Protein AF-A0A2V7Y2V4-F1 (afdb_monomer_lite)

Foldseek 3Di:
DDDDDDDDDDDDPPPPPPPPDPPPPPPPDPDDQDPLNVLQCVQVPPPHHRDDLAPDALVCLVVVLLVSVCVSVVHDDFDPPPPDDDRDDDDPSSVSNSVRSNVRYHNGHDDDDDDDPQDPPPDDDDDDDDADPPDPDRDFQFPDWDWDDPPPPPHTDIDTDGPD

Structure (mmCIF, N/CA/C/O backbone):
data_AF-A0A2V7Y2V4-F1
#
_entry.id   AF-A0A2V7Y2V4-F1
#
loop_
_atom_site.group_PDB
_atom_site.id
_atom_site.type_symbol
_atom_site.label_atom_id
_atom_site.label_alt_id
_atom_site.label_comp_id
_atom_site.label_asym_id
_atom_site.label_entity_id
_atom_site.label_seq_id
_atom_site.pdbx_PDB_ins_code
_atom_site.Cartn_x
_atom_site.Cartn_y
_atom_site.Cartn_z
_atom_site.occupancy
_atom_site.B_iso_or_equiv
_atom_site.auth_seq_id
_atom_site.auth_comp_id
_atom_site.auth_asym_id
_atom_site.auth_atom_id
_atom_site.pdbx_PDB_model_num
ATOM 1 N N . MET A 1 1 ? -15.826 -93.619 -10.317 1.00 37.25 1 MET A N 1
ATOM 2 C CA . MET A 1 1 ? -14.486 -93.058 -10.617 1.00 37.25 1 MET A CA 1
ATOM 3 C C . MET A 1 1 ? -14.731 -91.814 -11.472 1.00 37.25 1 MET A C 1
ATOM 5 O O . MET A 1 1 ? -15.256 -91.990 -12.551 1.00 37.25 1 MET A O 1
ATOM 9 N N . ARG A 1 2 ? -14.552 -90.553 -11.065 1.00 39.28 2 ARG A N 1
ATOM 10 C CA . ARG A 1 2 ? -13.790 -89.901 -9.988 1.00 39.28 2 ARG A CA 1
ATOM 11 C C . ARG A 1 2 ? -14.577 -88.690 -9.451 1.00 39.28 2 ARG A C 1
ATOM 13 O O . ARG A 1 2 ? -15.310 -88.051 -10.193 1.00 39.28 2 ARG A O 1
ATOM 20 N N . ILE A 1 3 ? -14.383 -88.423 -8.164 1.00 48.69 3 ILE A N 1
ATOM 21 C CA . ILE A 1 3 ? -14.786 -87.227 -7.417 1.00 48.69 3 ILE A CA 1
ATOM 22 C C . ILE A 1 3 ? -13.734 -86.143 -7.670 1.00 48.69 3 ILE A C 1
ATOM 24 O O . ILE A 1 3 ? -12.558 -86.470 -7.549 1.00 48.69 3 ILE A O 1
ATOM 28 N N . THR A 1 4 ? -14.131 -84.888 -7.901 1.00 45.31 4 THR A N 1
ATOM 29 C CA . THR A 1 4 ? -13.354 -83.705 -7.474 1.00 45.31 4 THR A CA 1
ATOM 30 C C . THR A 1 4 ? -14.258 -82.480 -7.346 1.00 45.31 4 THR A C 1
ATOM 32 O O . THR A 1 4 ? -14.885 -82.049 -8.309 1.00 45.31 4 THR A O 1
ATOM 35 N N . ALA A 1 5 ? -14.301 -81.955 -6.123 1.00 45.50 5 ALA A N 1
ATOM 36 C CA . ALA A 1 5 ? -14.863 -80.675 -5.716 1.00 45.50 5 ALA A CA 1
ATOM 37 C C . ALA A 1 5 ? -13.917 -79.505 -6.038 1.00 45.50 5 ALA A C 1
ATOM 39 O O . ALA A 1 5 ? -12.731 -79.749 -6.245 1.00 45.50 5 ALA A O 1
ATOM 40 N N . ALA A 1 6 ? -14.445 -78.273 -5.987 1.00 44.72 6 ALA A N 1
ATOM 41 C CA . ALA A 1 6 ? -13.801 -77.002 -5.587 1.00 44.72 6 ALA A CA 1
ATOM 42 C C . ALA A 1 6 ? -14.434 -75.842 -6.379 1.00 44.72 6 ALA A C 1
ATOM 44 O O . ALA A 1 6 ? -14.745 -76.011 -7.549 1.00 44.72 6 ALA A O 1
ATOM 45 N N . LEU A 1 7 ? -14.617 -74.618 -5.899 1.00 47.31 7 LEU A N 1
ATOM 46 C CA . LEU A 1 7 ? -14.557 -73.966 -4.591 1.00 47.31 7 LEU A CA 1
ATOM 47 C C . LEU A 1 7 ? -15.181 -72.583 -4.855 1.00 47.31 7 LEU A C 1
ATOM 49 O O . LEU A 1 7 ? -14.968 -71.996 -5.915 1.00 47.31 7 LEU A O 1
ATOM 53 N N . ALA A 1 8 ? -15.969 -72.080 -3.911 1.00 46.25 8 ALA A N 1
ATOM 54 C CA . ALA A 1 8 ? -16.563 -70.753 -3.972 1.00 46.25 8 ALA A CA 1
ATOM 55 C C . ALA A 1 8 ? -15.483 -69.657 -3.916 1.00 46.25 8 ALA A C 1
ATOM 57 O O . ALA A 1 8 ? -14.586 -69.718 -3.079 1.00 46.25 8 ALA A O 1
ATOM 58 N N . ALA A 1 9 ? -15.617 -68.620 -4.744 1.00 46.62 9 ALA A N 1
ATOM 59 C CA . ALA A 1 9 ? -14.902 -67.359 -4.576 1.00 46.62 9 ALA A CA 1
ATOM 60 C C . ALA A 1 9 ? -15.933 -66.224 -4.538 1.00 46.62 9 ALA A C 1
ATOM 62 O O . ALA A 1 9 ? -16.366 -65.706 -5.564 1.00 46.62 9 ALA A O 1
ATOM 63 N N . VAL A 1 10 ? -16.368 -65.878 -3.326 1.00 50.38 10 VAL A N 1
ATOM 64 C CA . VAL A 1 10 ? -17.143 -64.663 -3.060 1.00 50.38 10 VAL A CA 1
ATOM 65 C C . VAL A 1 10 ? -16.160 -63.495 -3.116 1.00 50.38 10 VAL A C 1
ATOM 67 O O . VAL A 1 10 ? -15.347 -63.311 -2.212 1.00 50.38 10 VAL A O 1
ATOM 70 N N . GLY A 1 11 ? -16.191 -62.741 -4.213 1.00 49.19 11 GLY A N 1
ATOM 71 C CA . GLY A 1 11 ? -15.405 -61.521 -4.374 1.00 49.19 11 GLY A CA 1
ATOM 72 C C . GLY A 1 11 ? -15.947 -60.412 -3.475 1.00 49.19 11 GLY A C 1
ATOM 73 O O . GLY A 1 11 ? -17.008 -59.852 -3.742 1.00 49.19 11 GLY A O 1
ATOM 74 N N . LEU A 1 12 ? -15.222 -60.096 -2.403 1.00 53.88 12 LEU A N 1
ATOM 75 C CA . LEU A 1 12 ? -15.510 -58.963 -1.530 1.00 53.88 12 LEU A CA 1
ATOM 76 C C . LEU A 1 12 ? -15.037 -57.673 -2.224 1.00 53.88 12 LEU A C 1
ATOM 78 O O . LEU A 1 12 ? -13.848 -57.360 -2.233 1.00 53.88 12 LEU A O 1
ATOM 82 N N . VAL A 1 13 ? -15.959 -56.927 -2.835 1.00 56.00 13 VAL A N 1
ATOM 83 C CA . VAL A 1 13 ? -15.668 -55.600 -3.396 1.00 56.00 13 VAL A CA 1
ATOM 84 C C . VAL A 1 13 ? -15.575 -54.602 -2.240 1.00 56.00 13 VAL A C 1
ATOM 86 O O . VAL A 1 13 ? -16.583 -54.127 -1.721 1.00 56.00 13 VAL A O 1
ATOM 89 N N . LEU A 1 14 ? -14.350 -54.293 -1.813 1.00 54.69 14 LEU A N 1
ATOM 90 C CA . LEU A 1 14 ? -14.063 -53.195 -0.891 1.00 54.69 14 LEU A CA 1
ATOM 91 C C . LEU A 1 14 ? -14.298 -51.863 -1.615 1.00 54.69 14 LEU A C 1
ATOM 93 O O . LEU A 1 14 ? -13.439 -51.369 -2.343 1.00 54.69 14 LEU A O 1
ATOM 97 N N . ALA A 1 15 ? -15.482 -51.282 -1.421 1.00 57.19 15 ALA A N 1
ATOM 98 C CA . ALA A 1 15 ? -15.794 -49.932 -1.866 1.00 57.19 15 ALA A CA 1
ATOM 99 C C . ALA A 1 15 ? -14.947 -48.919 -1.075 1.00 57.19 15 ALA A C 1
ATOM 101 O O . ALA A 1 15 ? -15.243 -48.588 0.074 1.00 57.19 15 ALA A O 1
ATOM 102 N N . TRP A 1 16 ? -13.879 -48.425 -1.700 1.00 56.59 16 TRP A N 1
ATOM 103 C CA . TRP A 1 16 ? -13.091 -47.295 -1.217 1.00 56.59 16 TRP A CA 1
ATOM 104 C C . TRP A 1 16 ? -13.923 -46.015 -1.369 1.00 56.59 16 TRP A C 1
ATOM 106 O O . TRP A 1 16 ? -13.873 -45.322 -2.382 1.00 56.59 16 TRP A O 1
ATOM 116 N N . GLN A 1 17 ? -14.748 -45.707 -0.369 1.00 56.47 17 GLN A N 1
ATOM 117 C CA . GLN A 1 17 ? -15.358 -44.386 -0.269 1.00 56.47 17 GLN A CA 1
ATOM 118 C C . GLN A 1 17 ? -14.278 -43.398 0.171 1.00 56.47 17 GLN A C 1
ATOM 120 O O . GLN A 1 17 ? -14.012 -43.227 1.362 1.00 56.47 17 GLN A O 1
ATOM 125 N N . ALA A 1 18 ? -13.647 -42.745 -0.804 1.00 58.94 18 ALA A N 1
ATOM 126 C CA . ALA A 1 18 ? -12.899 -41.525 -0.559 1.00 58.94 18 ALA A CA 1
ATOM 127 C C . ALA A 1 18 ? -13.869 -40.510 0.061 1.00 58.94 18 ALA A C 1
ATOM 129 O O . ALA A 1 18 ? -14.739 -39.962 -0.617 1.00 58.94 18 ALA A O 1
ATOM 130 N N . ARG A 1 19 ? -13.761 -40.290 1.375 1.00 63.94 19 ARG A N 1
ATOM 131 C CA . ARG A 1 19 ? -14.425 -39.166 2.033 1.00 63.94 19 ARG A CA 1
ATOM 132 C C . ARG A 1 19 ? -13.794 -37.903 1.464 1.00 63.94 19 ARG A C 1
ATOM 134 O O . ARG A 1 19 ? -12.713 -37.512 1.889 1.00 63.94 19 ARG A O 1
ATOM 141 N N . ALA A 1 20 ? -14.449 -37.306 0.473 1.00 61.06 20 ALA A N 1
ATOM 142 C CA . ALA A 1 20 ? -14.122 -35.967 0.029 1.00 61.06 20 ALA A CA 1
ATOM 143 C C . ALA A 1 20 ? -14.257 -35.043 1.244 1.00 61.06 20 ALA A C 1
ATOM 145 O O . ALA A 1 20 ? -15.354 -34.844 1.769 1.00 61.06 20 ALA A O 1
ATOM 146 N N . THR A 1 21 ? -13.132 -34.537 1.738 1.00 63.59 21 THR A N 1
ATOM 147 C CA . THR A 1 21 ? -13.108 -33.442 2.700 1.00 63.59 21 THR A CA 1
ATOM 148 C C . THR A 1 21 ? -13.802 -32.265 2.023 1.00 63.59 21 THR A C 1
ATOM 150 O O . THR A 1 21 ? -13.328 -31.826 0.971 1.00 63.59 21 THR A O 1
ATOM 153 N N . PRO A 1 22 ? -14.934 -31.764 2.547 1.00 56.19 22 PRO A N 1
ATOM 154 C CA . PRO A 1 22 ? -15.527 -30.569 1.979 1.00 56.19 22 PRO A CA 1
ATOM 155 C C . PRO A 1 22 ? -14.484 -29.447 2.062 1.00 56.19 22 PRO A C 1
ATOM 157 O O . PRO A 1 22 ? -13.789 -29.344 3.082 1.00 56.19 22 PRO A O 1
ATOM 160 N N . PRO A 1 23 ? -14.323 -28.624 1.011 1.00 56.50 23 PRO A N 1
ATOM 161 C CA . PRO A 1 23 ? -13.478 -27.449 1.116 1.00 56.50 23 PRO A CA 1
ATOM 162 C C . PRO A 1 23 ? -13.982 -26.623 2.299 1.00 56.50 23 PRO A C 1
ATOM 164 O O . PRO A 1 23 ? -15.187 -26.410 2.445 1.00 56.50 23 PRO A O 1
ATOM 167 N N . LEU A 1 24 ? -13.065 -26.180 3.160 1.00 56.53 24 LEU A N 1
ATOM 168 C CA . LEU A 1 24 ? -13.355 -25.214 4.215 1.00 56.53 24 LEU A CA 1
ATOM 169 C C . LEU A 1 24 ? -13.703 -23.879 3.548 1.00 56.53 24 LEU A C 1
ATOM 171 O O . LEU A 1 24 ? -12.889 -22.962 3.479 1.00 56.53 24 LEU A O 1
ATOM 175 N N . THR A 1 25 ? -14.911 -23.765 3.005 1.00 53.38 25 THR A N 1
ATOM 176 C CA . THR A 1 25 ? -15.457 -22.493 2.561 1.00 53.38 25 THR A CA 1
ATOM 177 C C . THR A 1 25 ? -15.866 -21.738 3.813 1.00 53.38 25 THR A C 1
ATOM 179 O O . THR A 1 25 ? -17.006 -21.833 4.270 1.00 53.38 25 THR A O 1
ATOM 182 N N . TRP A 1 26 ? -14.933 -20.972 4.379 1.00 57.19 26 TRP A N 1
ATOM 183 C CA . TRP A 1 26 ? -15.276 -19.862 5.260 1.00 57.19 26 TRP A CA 1
ATOM 184 C C . TRP A 1 26 ? -15.918 -18.774 4.392 1.00 57.19 26 TRP A C 1
ATOM 186 O O . TRP A 1 26 ? -15.339 -17.728 4.114 1.00 57.19 26 TRP A O 1
ATOM 196 N N . ALA A 1 27 ? -17.132 -19.024 3.907 1.00 52.22 27 ALA A N 1
ATOM 197 C CA . ALA A 1 27 ? -17.992 -17.946 3.466 1.00 52.22 27 ALA A CA 1
ATOM 198 C C . ALA A 1 27 ? -18.525 -17.296 4.745 1.00 52.22 27 ALA A C 1
ATOM 200 O O . ALA A 1 27 ? -19.603 -17.632 5.233 1.00 52.22 27 ALA A O 1
ATOM 201 N N . ALA A 1 28 ? -17.725 -16.403 5.337 1.00 59.31 28 ALA A N 1
ATOM 202 C CA . ALA A 1 28 ? -18.238 -15.490 6.343 1.00 59.31 28 ALA A CA 1
ATOM 203 C C . ALA A 1 28 ? -19.422 -14.773 5.698 1.00 59.31 28 ALA A C 1
ATOM 205 O O . ALA A 1 28 ? -19.251 -14.081 4.690 1.00 59.31 28 ALA A O 1
ATOM 206 N N . ALA A 1 29 ? -20.619 -14.944 6.257 1.00 55.25 29 ALA A N 1
ATOM 207 C CA . ALA A 1 29 ? -21.730 -14.056 5.956 1.00 55.25 29 ALA A CA 1
ATOM 208 C C . ALA A 1 29 ? -21.203 -12.613 6.024 1.00 55.25 29 ALA A C 1
ATOM 210 O O . ALA A 1 29 ? -20.500 -12.273 6.979 1.00 55.25 29 ALA A O 1
ATOM 211 N N . ARG A 1 30 ? -21.473 -11.787 4.999 1.00 59.91 30 ARG A N 1
ATOM 212 C CA . ARG A 1 30 ? -21.018 -10.387 4.964 1.00 59.91 30 ARG A CA 1
ATOM 213 C C . ARG A 1 30 ? -21.585 -9.658 6.180 1.00 59.91 30 ARG A C 1
ATOM 215 O O . ARG A 1 30 ? -22.727 -9.204 6.165 1.00 59.91 30 ARG A O 1
ATOM 222 N N . ALA A 1 31 ? -20.788 -9.573 7.238 1.00 70.50 31 ALA A N 1
ATOM 223 C CA . ALA A 1 31 ? -21.097 -8.765 8.398 1.00 70.50 31 ALA A CA 1
ATOM 224 C C . ALA A 1 31 ? -21.212 -7.300 7.960 1.00 70.50 31 ALA A C 1
ATOM 226 O O . ALA A 1 31 ? -20.575 -6.868 6.996 1.00 70.50 31 ALA A O 1
ATOM 227 N N . LYS A 1 32 ? -22.045 -6.525 8.661 1.00 84.00 32 LYS A N 1
ATOM 228 C CA . LYS A 1 32 ? -22.108 -5.078 8.435 1.00 84.00 32 LYS A CA 1
ATOM 229 C C . LYS A 1 32 ? -20.709 -4.475 8.654 1.00 84.00 32 LYS A C 1
ATOM 231 O O . LYS A 1 32 ? -20.059 -4.865 9.626 1.00 84.00 32 LYS A O 1
ATOM 236 N N . PRO A 1 33 ? -20.272 -3.509 7.821 1.00 88.94 33 PRO A N 1
ATOM 237 C CA . PRO A 1 33 ? -18.966 -2.886 7.984 1.00 88.94 33 PRO A CA 1
ATOM 238 C C . PRO A 1 33 ? -18.795 -2.275 9.372 1.00 88.94 33 PRO A C 1
ATOM 240 O O . PRO A 1 33 ? -19.652 -1.499 9.820 1.00 88.94 33 PRO A O 1
ATOM 243 N N . SER A 1 34 ? -17.689 -2.603 10.042 1.00 94.81 34 SER A N 1
ATOM 244 C CA . SER A 1 34 ? -17.364 -2.004 11.340 1.00 94.81 34 SER A CA 1
ATOM 245 C C . SER A 1 34 ? -17.066 -0.506 11.182 1.00 94.81 34 SER A C 1
ATOM 247 O O . SER A 1 34 ? -16.725 -0.064 10.083 1.00 94.81 34 SER A O 1
ATOM 249 N N . PRO A 1 35 ? -17.133 0.301 12.257 1.00 96.25 35 PRO A N 1
ATOM 250 C CA . PRO A 1 35 ? -16.693 1.698 12.207 1.00 96.25 35 PRO A CA 1
ATOM 251 C C . PRO A 1 35 ? -15.278 1.849 11.625 1.00 96.25 35 PRO A C 1
ATOM 253 O O . PRO A 1 35 ? -15.080 2.635 10.703 1.00 96.25 35 PRO A O 1
ATOM 256 N N . GLY A 1 36 ? -14.341 0.996 12.060 1.00 97.19 36 GLY A N 1
ATOM 257 C CA . GLY A 1 36 ? -12.989 0.921 11.496 1.00 97.19 36 GLY A CA 1
ATOM 258 C C . GLY A 1 36 ? -12.939 0.613 9.995 1.00 97.19 36 GLY A C 1
ATOM 259 O O . GLY A 1 36 ? -12.173 1.241 9.276 1.00 97.19 36 GLY A O 1
ATOM 260 N N . GLU A 1 37 ? -13.797 -0.278 9.479 1.00 97.69 37 GLU A N 1
ATOM 261 C CA . GLU A 1 37 ? -13.869 -0.551 8.037 1.00 97.69 37 GLU A CA 1
ATOM 262 C C . GLU A 1 37 ? -14.368 0.672 7.261 1.00 97.69 37 GLU A C 1
ATOM 264 O O . GLU A 1 37 ? -13.850 0.987 6.192 1.00 97.69 37 GLU A O 1
ATOM 269 N N . LYS A 1 38 ? -15.369 1.383 7.793 1.00 97.56 38 LYS A N 1
ATOM 270 C CA . LYS A 1 38 ? -15.890 2.603 7.160 1.00 97.56 38 LYS A CA 1
ATOM 271 C C . LYS A 1 38 ? -14.815 3.687 7.094 1.00 97.56 38 LYS A C 1
ATOM 273 O O . LYS A 1 38 ? -14.634 4.280 6.034 1.00 97.56 38 LYS A O 1
ATOM 278 N N . LEU A 1 39 ? -14.077 3.893 8.187 1.00 97.25 39 LEU A N 1
ATOM 279 C CA . LEU A 1 39 ? -12.933 4.809 8.224 1.00 97.25 39 LEU A CA 1
ATOM 280 C C . LEU A 1 39 ? -11.834 4.377 7.247 1.00 97.25 39 LEU A C 1
ATOM 282 O O . LEU A 1 39 ? -11.329 5.207 6.497 1.00 97.25 39 LEU A O 1
ATOM 286 N N . ALA A 1 40 ? -11.514 3.082 7.186 1.00 97.00 40 ALA A N 1
ATOM 287 C CA . ALA A 1 40 ? -10.517 2.555 6.258 1.00 97.00 40 ALA A CA 1
ATOM 288 C C . ALA A 1 40 ? -10.921 2.811 4.800 1.00 97.00 40 ALA A C 1
ATOM 290 O O . ALA A 1 40 ? -10.103 3.241 3.993 1.00 97.00 40 ALA A O 1
ATOM 291 N N . ARG A 1 41 ? -12.192 2.586 4.447 1.00 96.38 41 ARG A N 1
ATOM 292 C CA . ARG A 1 41 ? -12.704 2.857 3.095 1.00 96.38 41 ARG A CA 1
ATOM 293 C C . ARG A 1 41 ? -12.658 4.341 2.749 1.00 96.38 41 ARG A C 1
ATOM 295 O O . ARG A 1 41 ? -12.358 4.668 1.609 1.00 96.38 41 ARG A O 1
ATOM 302 N N . LEU A 1 42 ? -12.931 5.212 3.719 1.00 95.25 42 LEU A N 1
ATOM 303 C CA . LEU A 1 42 ? -12.896 6.659 3.529 1.00 95.25 42 LEU A CA 1
ATOM 304 C C . LEU A 1 42 ? -11.466 7.201 3.386 1.00 95.25 42 LEU A C 1
ATOM 306 O O . LEU A 1 42 ? -11.230 8.041 2.529 1.00 95.25 42 LEU A O 1
ATOM 310 N N . LYS A 1 43 ? -10.521 6.740 4.216 1.00 94.94 43 LYS A N 1
ATOM 311 C CA . LYS A 1 43 ? -9.147 7.275 4.256 1.00 94.94 43 LYS A CA 1
ATOM 312 C C . LYS A 1 43 ? -8.211 6.569 3.270 1.00 94.94 43 LYS A C 1
ATOM 314 O O . LYS A 1 43 ? -7.461 7.225 2.557 1.00 94.94 43 LYS A O 1
ATOM 319 N N . CYS A 1 44 ? -8.245 5.236 3.202 1.00 94.94 44 CYS A N 1
ATOM 320 C CA . CYS A 1 44 ? -7.252 4.448 2.460 1.00 94.94 44 CYS A CA 1
ATOM 321 C C . CYS A 1 44 ? -7.544 4.323 0.957 1.00 94.94 44 CYS A C 1
ATOM 323 O O . CYS A 1 44 ? -6.675 3.874 0.218 1.00 94.94 44 CYS A O 1
ATOM 325 N N . ALA A 1 45 ? -8.751 4.665 0.498 1.00 94.00 45 ALA A N 1
ATOM 326 C CA . ALA A 1 45 ? -9.116 4.599 -0.921 1.00 94.00 45 ALA A CA 1
ATOM 327 C C . ALA A 1 45 ? -8.980 5.947 -1.655 1.00 94.00 45 ALA A C 1
ATOM 329 O O . ALA A 1 45 ? -9.313 6.036 -2.833 1.00 94.00 45 ALA A O 1
ATOM 330 N N . THR A 1 46 ? -8.510 6.992 -0.966 1.00 91.25 46 THR A N 1
ATOM 331 C CA . THR A 1 46 ? -8.373 8.345 -1.527 1.00 91.25 46 THR A CA 1
ATOM 332 C C . THR A 1 46 ? -7.230 8.440 -2.534 1.00 91.25 46 THR A C 1
ATOM 334 O O . THR A 1 46 ? -7.376 9.092 -3.563 1.00 91.25 46 THR A O 1
ATOM 337 N N . CYS A 1 47 ? -6.099 7.782 -2.257 1.00 87.94 47 CYS A N 1
ATOM 338 C CA . CYS A 1 47 ? -4.881 7.905 -3.069 1.00 87.94 47 CYS A CA 1
ATOM 339 C C . CYS A 1 47 ? -4.618 6.690 -3.971 1.00 87.94 47 CYS A C 1
ATOM 341 O O . CYS A 1 47 ? -3.929 6.801 -4.980 1.00 87.94 47 CYS A O 1
ATOM 343 N N . HIS A 1 48 ? -5.134 5.517 -3.611 1.00 90.88 48 HIS A N 1
ATOM 344 C CA . HIS A 1 48 ? -4.929 4.271 -4.345 1.00 90.88 48 HIS A CA 1
ATOM 345 C C . HIS A 1 48 ? -6.111 3.324 -4.127 1.00 90.88 48 HIS A C 1
ATOM 347 O O . HIS A 1 48 ? -7.036 3.607 -3.367 1.00 90.88 48 HIS A O 1
ATOM 353 N N . LYS A 1 49 ? -6.081 2.160 -4.783 1.00 93.88 49 LYS A N 1
ATOM 354 C CA . LYS A 1 49 ? -7.091 1.117 -4.579 1.00 93.88 49 LYS A CA 1
ATOM 355 C C . LYS A 1 49 ? -7.174 0.733 -3.097 1.00 93.88 49 LYS A C 1
ATOM 357 O O . LYS A 1 49 ? -6.145 0.569 -2.444 1.00 93.88 49 LYS A O 1
ATOM 362 N N . PHE A 1 50 ? -8.395 0.549 -2.590 1.00 96.50 50 PHE A N 1
ATOM 363 C CA . PHE A 1 50 ? -8.626 0.084 -1.221 1.00 96.50 50 PHE A CA 1
ATOM 364 C C . PHE A 1 50 ? -7.890 -1.247 -0.966 1.00 96.50 50 PHE A C 1
ATOM 366 O O . PHE A 1 50 ? -8.136 -2.210 -1.705 1.00 96.50 50 PHE A O 1
ATOM 373 N N . PRO A 1 51 ? -7.004 -1.325 0.044 1.00 96.06 51 PRO A N 1
ATOM 374 C CA . PRO A 1 51 ? -6.238 -2.534 0.300 1.00 96.06 51 PRO A CA 1
ATOM 375 C C . PRO A 1 51 ? -7.107 -3.566 1.028 1.00 96.06 51 PRO A C 1
ATOM 377 O O . PRO A 1 51 ? -7.723 -3.281 2.054 1.00 96.06 51 PRO A O 1
ATOM 380 N N . ALA A 1 52 ? -7.196 -4.777 0.476 1.00 96.50 52 ALA A N 1
ATOM 381 C CA . ALA A 1 52 ? -7.941 -5.858 1.110 1.00 96.50 52 ALA A CA 1
ATOM 382 C C . ALA A 1 52 ? -7.167 -6.397 2.336 1.00 96.50 52 ALA A C 1
ATOM 384 O O . ALA A 1 52 ? -5.938 -6.453 2.283 1.00 96.50 52 ALA A O 1
ATOM 385 N N . PRO A 1 53 ? -7.831 -6.790 3.444 1.00 97.06 53 PRO A N 1
ATOM 386 C CA . PRO A 1 53 ? -7.133 -7.218 4.664 1.00 97.06 53 PRO A CA 1
ATOM 387 C C . PRO A 1 53 ? -6.262 -8.472 4.522 1.00 97.06 53 PRO A C 1
ATOM 389 O O . PRO A 1 53 ? -5.373 -8.705 5.337 1.00 97.06 53 PRO A O 1
ATOM 392 N N . ASP A 1 54 ? -6.515 -9.281 3.499 1.00 96.00 54 ASP A N 1
ATOM 393 C CA . ASP A 1 54 ? -5.867 -10.563 3.231 1.00 96.00 54 ASP A CA 1
ATOM 394 C C . ASP A 1 54 ? -4.570 -10.465 2.419 1.00 96.00 54 ASP A C 1
ATOM 396 O O . ASP A 1 54 ? -3.903 -11.478 2.217 1.00 96.00 54 ASP A O 1
ATOM 400 N N . ILE A 1 55 ? -4.163 -9.262 2.002 1.00 95.75 55 ILE A N 1
ATOM 401 C CA . ILE A 1 55 ? -2.917 -9.054 1.243 1.00 95.75 55 ILE A CA 1
ATOM 402 C C . ILE A 1 55 ? -1.664 -9.015 2.132 1.00 95.75 55 ILE A C 1
ATOM 404 O O . ILE A 1 55 ? -0.549 -9.055 1.618 1.00 95.75 55 ILE A O 1
ATOM 408 N N . LEU A 1 56 ? -1.832 -8.929 3.458 1.00 96.06 56 LEU A N 1
ATOM 409 C CA . LEU A 1 56 ? -0.745 -8.909 4.440 1.00 96.06 56 LEU A CA 1
ATOM 410 C C . LEU A 1 56 ? -1.077 -9.780 5.658 1.00 96.06 56 LEU A C 1
ATOM 412 O O . LEU A 1 56 ? -2.246 -9.878 6.045 1.00 96.06 56 LEU A O 1
ATOM 416 N N . PRO A 1 57 ? -0.062 -10.366 6.323 1.00 96.44 57 PRO A N 1
ATOM 417 C CA . PRO A 1 57 ? -0.267 -11.007 7.613 1.00 96.44 57 PRO A CA 1
ATOM 418 C C . PRO A 1 57 ? -0.631 -9.963 8.678 1.00 96.44 57 PRO A C 1
ATOM 420 O O . PRO A 1 57 ? -0.145 -8.831 8.645 1.00 96.44 57 PRO A O 1
ATOM 423 N N . ARG A 1 58 ? -1.431 -10.365 9.671 1.00 97.00 58 ARG A N 1
ATOM 424 C CA . ARG A 1 58 ? -1.931 -9.516 10.767 1.00 97.00 58 ARG A CA 1
ATOM 425 C C . ARG A 1 58 ? -0.861 -8.604 11.365 1.00 97.00 58 ARG A C 1
ATOM 427 O O . ARG A 1 58 ? -1.077 -7.405 11.482 1.00 97.00 58 ARG A O 1
ATOM 434 N N . ALA A 1 59 ? 0.302 -9.168 11.687 1.00 94.56 59 ALA A N 1
ATOM 435 C CA . ALA A 1 59 ? 1.390 -8.450 12.347 1.00 94.56 59 ALA A CA 1
ATOM 436 C C . ALA A 1 59 ? 2.015 -7.321 11.500 1.00 94.56 59 ALA A C 1
ATOM 438 O O . ALA A 1 59 ? 2.661 -6.438 12.057 1.00 94.56 59 ALA A O 1
ATOM 439 N N . ALA A 1 60 ? 1.832 -7.325 10.175 1.00 94.62 60 ALA A N 1
ATOM 440 C CA . ALA A 1 60 ? 2.396 -6.309 9.285 1.00 94.62 60 ALA A CA 1
ATOM 441 C C . ALA A 1 60 ? 1.530 -5.039 9.179 1.00 94.62 60 ALA A C 1
ATOM 443 O O . ALA A 1 60 ? 2.027 -3.981 8.800 1.00 94.62 60 ALA A O 1
ATOM 444 N N . TRP A 1 61 ? 0.242 -5.099 9.531 1.00 95.94 61 TRP A N 1
ATOM 445 C CA . TRP A 1 61 ? -0.681 -3.982 9.295 1.00 95.94 61 TRP A CA 1
ATOM 446 C C . TRP A 1 61 ? -0.349 -2.722 10.092 1.00 95.94 61 TRP A C 1
ATOM 448 O O . TRP A 1 61 ? -0.499 -1.616 9.573 1.00 95.94 61 TRP A O 1
ATOM 458 N N . ARG A 1 62 ? 0.160 -2.859 11.322 1.00 94.31 62 ARG A N 1
ATOM 459 C CA . ARG A 1 62 ? 0.526 -1.705 12.156 1.00 94.31 62 ARG A CA 1
ATOM 460 C C . ARG A 1 62 ? 1.575 -0.819 11.493 1.00 94.31 62 ARG A C 1
ATOM 462 O O . ARG A 1 62 ? 1.415 0.401 11.491 1.00 94.31 62 ARG A O 1
ATOM 469 N N . SER A 1 63 ? 2.636 -1.411 10.945 1.00 90.12 63 SER A N 1
ATOM 470 C CA . SER A 1 63 ? 3.687 -0.635 10.284 1.00 90.12 63 SER A CA 1
ATOM 471 C C . SER A 1 63 ? 3.173 0.044 9.022 1.00 90.12 63 SER A C 1
ATOM 473 O O . SER A 1 63 ? 3.517 1.197 8.784 1.00 90.12 63 SER A O 1
ATOM 475 N N . GLU A 1 64 ? 2.326 -0.629 8.241 1.00 92.25 64 GLU A N 1
ATOM 476 C CA . GLU A 1 64 ? 1.777 -0.041 7.017 1.00 92.25 64 GLU A CA 1
ATOM 477 C C . GLU A 1 64 ? 0.808 1.106 7.310 1.00 92.25 64 GLU A C 1
ATOM 479 O O . GLU A 1 64 ? 0.913 2.161 6.689 1.00 92.25 64 GLU A O 1
ATOM 484 N N . ILE A 1 65 ? -0.065 0.975 8.312 1.00 94.50 65 ILE A N 1
ATOM 485 C CA . ILE A 1 65 ? -0.975 2.060 8.710 1.00 94.50 65 ILE A CA 1
ATOM 486 C C . ILE A 1 65 ? -0.194 3.271 9.224 1.00 94.50 65 ILE A C 1
ATOM 488 O O . ILE A 1 65 ? -0.504 4.396 8.839 1.00 94.50 65 ILE A O 1
ATOM 492 N N . ALA A 1 66 ? 0.857 3.060 10.022 1.00 91.25 66 ALA A N 1
ATOM 493 C CA . ALA A 1 66 ? 1.714 4.153 10.476 1.00 91.25 66 ALA A CA 1
ATOM 494 C C . ALA A 1 66 ? 2.401 4.874 9.303 1.00 91.25 66 ALA A C 1
ATOM 496 O O . ALA A 1 66 ? 2.417 6.104 9.259 1.00 91.25 66 ALA A O 1
ATOM 497 N N . LYS A 1 67 ? 2.924 4.126 8.320 1.00 87.75 67 LYS A N 1
ATOM 498 C CA . LYS A 1 67 ? 3.500 4.710 7.098 1.00 87.75 67 LYS A CA 1
ATOM 499 C C . LYS A 1 67 ? 2.466 5.514 6.319 1.00 87.75 67 LYS A C 1
ATOM 501 O O . LYS A 1 67 ? 2.753 6.639 5.926 1.00 87.75 67 LYS A O 1
ATOM 506 N N . MET A 1 68 ? 1.266 4.972 6.123 1.00 90.69 68 MET A N 1
ATOM 507 C CA . MET A 1 68 ? 0.212 5.663 5.377 1.00 90.69 68 MET A CA 1
ATOM 508 C C . MET A 1 6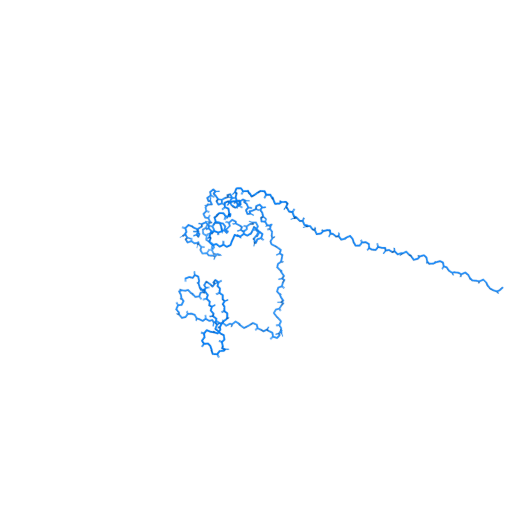8 ? -0.282 6.917 6.098 1.00 90.69 68 MET A C 1
ATOM 510 O O . MET A 1 68 ? -0.539 7.921 5.439 1.00 90.69 68 MET A O 1
ATOM 514 N N . ALA A 1 69 ? -0.353 6.907 7.431 1.00 90.19 69 ALA A N 1
ATOM 515 C CA . ALA A 1 69 ? -0.663 8.103 8.211 1.00 90.19 69 ALA A CA 1
ATOM 516 C C . ALA A 1 69 ? 0.388 9.207 7.989 1.00 90.19 69 ALA A C 1
ATOM 518 O O . ALA A 1 69 ? 0.024 10.359 7.764 1.00 90.19 69 ALA A O 1
ATOM 519 N N . MET A 1 70 ? 1.681 8.852 7.959 1.00 87.44 70 MET A N 1
ATOM 520 C CA . MET A 1 70 ? 2.763 9.801 7.655 1.00 87.44 70 MET A CA 1
ATOM 521 C C . MET A 1 70 ? 2.677 10.340 6.222 1.00 87.44 70 MET A C 1
ATOM 523 O O . MET A 1 70 ? 2.748 11.553 6.033 1.00 87.44 70 MET A O 1
ATOM 527 N N . ILE A 1 71 ? 2.457 9.473 5.226 1.00 86.75 71 ILE A N 1
ATOM 528 C CA . ILE A 1 71 ? 2.293 9.891 3.821 1.00 86.75 71 ILE A CA 1
ATOM 529 C C . ILE A 1 71 ? 1.085 10.817 3.670 1.00 86.75 71 ILE A C 1
ATOM 531 O O . ILE A 1 71 ? 1.194 11.870 3.048 1.00 86.75 71 ILE A O 1
ATOM 535 N N . SER A 1 72 ? -0.056 10.462 4.267 1.00 87.81 72 SER A N 1
ATOM 536 C CA . SER A 1 72 ? -1.270 11.283 4.222 1.00 87.81 72 SER A CA 1
ATOM 537 C C . SER A 1 72 ? -1.081 12.642 4.896 1.00 87.81 72 SER A C 1
ATOM 539 O O . SER A 1 72 ? -1.766 13.593 4.528 1.00 87.81 72 SER A O 1
ATOM 541 N N . ALA A 1 73 ? -0.177 12.736 5.873 1.00 87.25 73 ALA A N 1
ATOM 542 C CA . ALA A 1 73 ? 0.206 13.981 6.530 1.00 87.25 73 ALA A CA 1
ATOM 543 C C . ALA A 1 73 ? 1.341 14.731 5.803 1.00 87.25 73 ALA A C 1
ATOM 545 O O . ALA A 1 73 ? 1.814 15.746 6.309 1.00 87.25 73 ALA A O 1
ATOM 546 N N . GLY A 1 74 ? 1.826 14.233 4.659 1.00 85.06 74 GLY A N 1
ATOM 547 C CA . GLY A 1 74 ? 2.948 14.829 3.924 1.00 85.06 74 GLY A CA 1
ATOM 548 C C . GLY A 1 74 ? 4.278 14.792 4.684 1.00 85.06 74 GLY A C 1
ATOM 549 O O . GLY A 1 74 ? 5.156 15.614 4.438 1.00 85.06 74 GLY A O 1
ATOM 550 N N . THR A 1 75 ? 4.428 13.873 5.640 1.00 80.88 75 THR A N 1
ATOM 551 C CA . THR A 1 75 ? 5.623 13.753 6.483 1.00 80.88 75 THR A CA 1
ATOM 552 C C . THR A 1 75 ? 6.581 12.707 5.919 1.00 80.88 75 THR A C 1
ATOM 554 O O . THR A 1 75 ? 6.161 11.666 5.412 1.00 80.88 75 THR A O 1
ATOM 557 N N . ALA A 1 76 ? 7.886 12.963 6.033 1.00 75.38 76 ALA A N 1
ATOM 558 C CA . ALA A 1 76 ? 8.911 12.015 5.615 1.00 75.38 76 ALA A CA 1
ATOM 559 C C . ALA A 1 76 ? 8.811 10.698 6.403 1.00 75.38 76 ALA A C 1
ATOM 561 O O . ALA A 1 76 ? 8.719 10.697 7.631 1.00 75.38 76 ALA A O 1
ATOM 562 N N . ILE A 1 77 ? 8.877 9.570 5.694 1.00 73.44 77 ILE A N 1
ATOM 563 C CA . ILE A 1 77 ? 8.969 8.246 6.315 1.00 73.44 77 ILE A CA 1
ATOM 564 C C . ILE A 1 77 ? 10.444 7.993 6.663 1.00 73.44 77 ILE A C 1
ATOM 566 O O . ILE A 1 77 ? 11.287 8.078 5.765 1.00 73.44 77 ILE A O 1
ATOM 570 N N . PRO A 1 78 ? 10.787 7.667 7.925 1.00 67.38 78 PRO A N 1
ATOM 571 C CA . PRO A 1 78 ? 12.146 7.277 8.286 1.00 67.38 78 PRO A CA 1
ATOM 572 C C . PRO A 1 78 ? 12.625 6.103 7.422 1.00 67.38 78 PRO A C 1
ATOM 574 O O . PRO A 1 78 ? 11.853 5.195 7.118 1.00 67.38 78 PRO A O 1
ATOM 577 N N . GLN A 1 79 ? 13.898 6.138 7.028 1.00 61.81 79 GLN A N 1
ATOM 578 C CA . GLN A 1 79 ? 14.528 5.196 6.097 1.00 61.81 79 GLN A CA 1
ATOM 579 C C . GLN A 1 79 ? 14.111 3.721 6.278 1.00 61.81 79 GLN A C 1
ATOM 581 O O . GLN A 1 79 ? 14.077 3.173 7.383 1.00 61.81 79 GLN A O 1
ATOM 586 N N . TRP A 1 80 ? 13.813 3.075 5.150 1.00 49.72 80 TRP A N 1
ATOM 587 C CA . TRP A 1 80 ? 13.329 1.699 5.063 1.00 49.72 80 TRP A CA 1
ATOM 588 C C . TRP A 1 80 ? 14.377 0.708 5.600 1.00 49.72 80 TRP A C 1
ATOM 590 O O . TRP A 1 80 ? 15.509 0.679 5.129 1.00 49.72 80 TRP A O 1
ATOM 600 N N . GLY A 1 81 ? 14.007 -0.136 6.567 1.00 48.16 81 GLY A N 1
ATOM 601 C CA . GLY A 1 81 ? 14.779 -1.338 6.921 1.00 48.16 81 GLY A CA 1
ATOM 602 C C . GLY A 1 81 ? 16.036 -1.166 7.787 1.00 48.16 81 GLY A C 1
ATOM 603 O O . GLY A 1 81 ? 16.630 -2.179 8.143 1.00 48.16 81 GLY A O 1
ATOM 604 N N . ALA A 1 82 ? 16.427 0.044 8.194 1.00 41.91 82 ALA A N 1
ATOM 605 C CA . ALA A 1 82 ? 17.610 0.245 9.038 1.00 41.91 82 ALA A CA 1
ATOM 606 C C . ALA A 1 82 ? 17.274 1.047 10.302 1.00 41.91 82 ALA A C 1
ATOM 608 O O . ALA A 1 82 ? 17.382 2.270 10.313 1.00 41.91 82 ALA A O 1
ATOM 609 N N . GLY A 1 83 ? 16.847 0.350 11.364 1.00 45.78 83 GLY A N 1
ATOM 610 C CA . GLY A 1 83 ? 16.867 0.871 12.741 1.00 45.78 83 GLY A CA 1
ATOM 611 C C . GLY A 1 83 ? 16.211 2.240 12.961 1.00 45.78 83 GLY A C 1
ATOM 612 O O . GLY A 1 83 ? 16.677 3.004 13.803 1.00 45.78 83 GLY A O 1
ATOM 613 N N . GLY A 1 84 ? 15.178 2.576 12.184 1.00 53.75 84 GLY A N 1
ATOM 614 C CA . GLY A 1 84 ? 14.479 3.854 12.287 1.00 53.75 84 GLY A CA 1
ATOM 615 C C . GLY A 1 84 ? 13.754 4.008 13.623 1.00 53.75 84 GLY A C 1
ATOM 616 O O . GLY A 1 84 ? 13.367 3.017 14.247 1.00 53.75 84 GLY A O 1
ATOM 617 N N . ALA A 1 85 ? 13.566 5.262 14.044 1.00 57.34 85 ALA A N 1
ATOM 618 C CA . ALA A 1 85 ? 12.763 5.610 15.211 1.00 57.34 85 ALA A CA 1
ATOM 619 C C . ALA A 1 85 ? 11.424 4.844 15.202 1.00 57.34 85 ALA A C 1
ATOM 621 O O . ALA A 1 85 ? 10.857 4.629 14.123 1.00 57.34 85 ALA A O 1
ATOM 622 N N . PRO A 1 86 ? 10.916 4.417 16.375 1.00 61.94 86 PRO A N 1
ATOM 623 C CA . PRO A 1 86 ? 9.645 3.716 16.443 1.00 61.94 86 PRO A CA 1
ATOM 624 C C . PRO A 1 86 ? 8.561 4.546 15.742 1.00 61.94 86 PRO A C 1
ATOM 626 O O . PRO A 1 86 ? 8.568 5.775 15.866 1.00 61.94 86 PRO A O 1
ATOM 629 N N . PRO A 1 87 ? 7.647 3.900 14.993 1.00 67.44 87 PRO A N 1
ATOM 630 C CA . PRO A 1 87 ? 6.584 4.618 14.311 1.00 67.44 87 PRO A CA 1
ATOM 631 C C . PRO A 1 87 ? 5.814 5.471 15.327 1.00 67.44 87 PRO A C 1
ATOM 633 O O . PRO A 1 87 ? 5.595 5.013 16.457 1.00 67.44 87 PRO A O 1
ATOM 636 N N . PRO A 1 88 ? 5.412 6.697 14.951 1.00 72.62 88 PRO A N 1
ATOM 637 C CA . PRO A 1 88 ? 4.677 7.568 15.851 1.00 72.62 88 PRO A CA 1
ATOM 638 C C . PRO A 1 88 ? 3.391 6.880 16.334 1.00 72.62 88 PRO A C 1
ATOM 640 O O . PRO A 1 88 ? 2.874 5.972 15.668 1.00 72.62 88 PRO A O 1
ATOM 643 N N . PRO A 1 89 ? 2.857 7.285 17.498 1.00 85.25 89 PRO A N 1
ATOM 644 C CA . PRO A 1 89 ? 1.574 6.779 17.953 1.00 85.25 89 PRO A CA 1
ATOM 645 C C . PRO A 1 89 ? 0.497 7.052 16.897 1.00 85.25 89 PRO A C 1
ATOM 647 O O . PRO A 1 89 ? 0.438 8.127 16.304 1.00 85.25 89 PRO A O 1
ATOM 650 N N . LEU A 1 90 ? -0.356 6.056 16.668 1.00 90.94 90 LEU A N 1
ATOM 651 C CA . LEU A 1 90 ? -1.481 6.169 15.747 1.00 90.94 90 LEU A CA 1
ATOM 652 C C . LEU A 1 90 ? -2.563 7.074 16.344 1.00 90.94 90 LEU A C 1
ATOM 654 O O . LEU A 1 90 ? -2.831 6.996 17.548 1.00 90.94 90 LEU A O 1
ATOM 658 N N . SER A 1 91 ? -3.217 7.875 15.498 1.00 94.81 91 SER A N 1
ATOM 659 C CA . SER A 1 91 ? -4.419 8.622 15.884 1.00 94.81 91 SER A CA 1
ATOM 660 C C . SER A 1 91 ? -5.561 7.674 16.270 1.00 94.81 91 SER A C 1
ATOM 662 O O . SER A 1 91 ? -5.530 6.491 15.933 1.00 94.81 91 SER A O 1
ATOM 664 N N . THR A 1 92 ? -6.599 8.181 16.939 1.00 96.75 92 THR A N 1
ATOM 665 C CA . THR A 1 92 ? -7.786 7.382 17.296 1.00 96.75 92 THR A CA 1
ATOM 666 C C . THR A 1 92 ? -8.424 6.718 16.072 1.00 96.75 92 THR A C 1
ATOM 668 O O . THR A 1 92 ? -8.764 5.536 16.113 1.00 96.75 92 THR A O 1
ATOM 671 N N . ASP A 1 93 ? -8.526 7.442 14.956 1.00 96.56 93 ASP A N 1
ATOM 672 C CA . ASP A 1 93 ? -9.066 6.893 13.710 1.00 96.56 93 ASP A CA 1
ATOM 673 C C . ASP A 1 93 ? -8.171 5.787 13.147 1.00 96.56 93 ASP A C 1
ATOM 675 O O . ASP A 1 93 ? -8.663 4.743 12.722 1.00 96.56 93 ASP A O 1
ATOM 679 N N . ASP A 1 94 ? -6.853 5.994 13.155 1.00 96.38 94 ASP A N 1
ATOM 680 C CA . ASP A 1 94 ? -5.908 5.015 12.614 1.00 96.38 94 ASP A CA 1
ATOM 681 C C . ASP A 1 94 ? -5.824 3.763 13.501 1.00 96.38 94 ASP A C 1
ATOM 683 O O . ASP A 1 94 ? -5.609 2.665 12.990 1.00 96.38 94 ASP A O 1
ATOM 687 N N . GLN A 1 95 ? -6.066 3.894 14.811 1.00 97.62 95 GLN A N 1
ATOM 688 C CA . GLN A 1 95 ? -6.241 2.758 15.721 1.00 97.62 95 GLN A CA 1
ATOM 689 C C . GLN A 1 95 ? -7.506 1.961 15.383 1.00 97.62 95 GLN A C 1
ATOM 691 O O . GLN A 1 95 ? -7.431 0.744 15.228 1.00 97.62 95 GLN A O 1
ATOM 696 N N . ALA A 1 96 ? -8.647 2.624 15.168 1.00 98.00 96 ALA A N 1
ATOM 697 C CA . ALA A 1 96 ? -9.882 1.943 14.764 1.00 98.00 96 ALA A CA 1
ATOM 698 C C . ALA A 1 96 ? -9.740 1.235 13.400 1.00 98.00 96 ALA A C 1
ATOM 700 O O . ALA A 1 96 ? -10.302 0.158 13.178 1.00 98.00 96 ALA A O 1
ATOM 701 N N . ILE A 1 97 ? -8.973 1.826 12.479 1.00 98.12 97 ILE A N 1
ATOM 702 C CA . ILE A 1 97 ? -8.612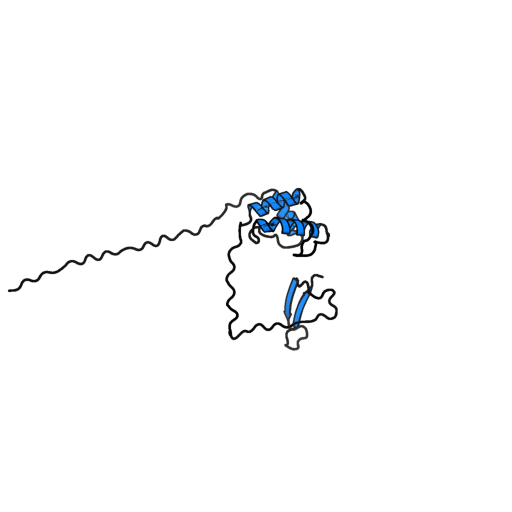 1.207 11.198 1.00 98.12 97 ILE A CA 1
ATOM 703 C C . ILE A 1 97 ? -7.712 -0.013 11.421 1.00 98.12 97 ILE A C 1
ATOM 705 O O . ILE A 1 97 ? -7.973 -1.068 10.839 1.00 98.12 97 ILE A O 1
ATOM 709 N N . LEU A 1 98 ? -6.691 0.101 12.276 1.00 97.69 98 LEU A N 1
ATOM 710 C CA . LEU A 1 98 ? -5.798 -1.006 12.618 1.00 97.69 98 LEU A CA 1
ATOM 711 C C . LEU A 1 98 ? -6.571 -2.192 13.194 1.00 97.69 98 LEU A C 1
ATOM 713 O O . LEU A 1 98 ? -6.390 -3.309 12.722 1.00 97.69 98 LEU A O 1
ATOM 717 N N . GLU A 1 99 ? -7.495 -1.958 14.123 1.00 98.00 99 GLU A N 1
ATOM 718 C CA . GLU A 1 99 ? -8.336 -3.014 14.698 1.00 98.00 99 GLU A CA 1
ATOM 719 C C . GLU A 1 99 ? -9.188 -3.738 13.647 1.00 98.00 99 GLU A C 1
ATOM 721 O O . GLU A 1 99 ? -9.425 -4.945 13.745 1.00 98.00 99 GLU A O 1
ATOM 726 N N . TYR A 1 100 ? -9.684 -3.014 12.637 1.00 97.88 100 TYR A N 1
ATOM 727 C CA . TYR A 1 100 ? -10.388 -3.630 11.515 1.00 97.88 100 TYR A CA 1
ATOM 728 C C . TYR A 1 100 ? -9.463 -4.559 10.723 1.00 97.88 100 TYR A C 1
ATOM 730 O O . TYR A 1 100 ? -9.822 -5.721 10.509 1.00 97.88 100 TYR A O 1
ATOM 738 N N . TYR A 1 101 ? -8.285 -4.074 10.326 1.00 98.12 101 TYR A N 1
ATOM 739 C CA . TYR A 1 101 ? -7.336 -4.876 9.562 1.00 98.12 101 TYR A CA 1
ATOM 740 C C . TYR A 1 101 ? -6.823 -6.064 10.361 1.00 98.12 101 TYR A C 1
ATOM 742 O O . TYR A 1 101 ? -6.847 -7.175 9.850 1.00 98.12 101 TYR A O 1
ATOM 750 N N . GLU A 1 102 ? -6.438 -5.889 11.623 1.00 97.31 102 GLU A N 1
ATOM 751 C CA . GLU A 1 102 ? -5.921 -6.993 12.429 1.00 97.31 102 GLU A CA 1
ATOM 752 C C . GLU A 1 102 ? -6.967 -8.090 12.636 1.00 97.31 102 GLU A C 1
ATOM 754 O O . GLU A 1 102 ? -6.645 -9.276 12.549 1.00 97.31 102 GLU A O 1
ATOM 759 N N . ARG A 1 103 ? -8.236 -7.724 12.838 1.00 97.06 103 ARG A N 1
ATOM 760 C CA . ARG A 1 103 ? -9.326 -8.698 12.973 1.00 97.06 103 ARG A CA 1
ATOM 761 C C . ARG A 1 103 ? -9.601 -9.461 11.676 1.00 97.06 103 ARG A C 1
ATOM 763 O O . ARG A 1 103 ? -9.923 -10.645 11.737 1.00 97.06 103 ARG A O 1
ATOM 770 N N . ALA A 1 104 ? -9.518 -8.792 10.527 1.00 96.31 104 ALA A N 1
ATOM 771 C CA . ALA A 1 104 ? -9.843 -9.376 9.225 1.00 96.31 104 ALA A CA 1
ATOM 772 C C . ALA A 1 104 ? -8.649 -10.066 8.538 1.00 96.31 104 ALA A C 1
ATOM 774 O O . ALA A 1 104 ? -8.852 -10.928 7.686 1.00 96.31 104 ALA A O 1
ATOM 775 N N . ALA A 1 105 ? -7.418 -9.702 8.897 1.00 97.44 105 ALA A N 1
ATOM 776 C CA . ALA A 1 105 ? -6.205 -10.208 8.276 1.00 97.44 105 ALA A CA 1
ATOM 777 C C . ALA A 1 105 ? -5.858 -11.634 8.733 1.00 97.44 105 ALA A C 1
ATOM 779 O O . ALA A 1 105 ? -6.051 -11.991 9.909 1.00 97.44 105 ALA A O 1
ATOM 780 N N . PRO A 1 106 ? -5.285 -12.452 7.833 1.00 96.81 106 PRO A N 1
ATOM 781 C CA . PRO A 1 106 ? -4.804 -13.779 8.172 1.00 96.81 106 PRO A CA 1
ATOM 782 C C . PRO A 1 106 ? -3.588 -13.694 9.100 1.00 96.81 106 PRO A C 1
ATOM 784 O O . PRO A 1 106 ? -2.837 -12.721 9.100 1.00 96.81 106 PRO A O 1
ATOM 787 N N . LEU A 1 107 ? -3.357 -14.744 9.887 1.00 96.56 107 LEU A N 1
ATOM 788 C CA . LEU A 1 107 ? -2.145 -14.852 10.709 1.00 96.56 107 LEU A CA 1
ATOM 789 C C . LEU A 1 107 ? -0.874 -14.912 9.849 1.00 96.56 107 LEU A C 1
ATOM 791 O O . LEU A 1 107 ? 0.131 -14.295 10.191 1.00 96.56 107 LEU A O 1
ATOM 795 N N . ALA A 1 108 ? -0.941 -15.632 8.731 1.00 95.00 108 ALA A N 1
ATOM 796 C CA . ALA A 1 108 ? 0.128 -15.780 7.755 1.00 95.00 108 ALA A CA 1
ATOM 797 C C . ALA A 1 108 ? -0.474 -15.836 6.348 1.00 95.00 108 ALA A C 1
ATOM 799 O O . ALA A 1 108 ? -1.599 -16.309 6.173 1.00 95.00 108 ALA A O 1
ATOM 800 N N . LEU A 1 109 ? 0.276 -15.366 5.353 1.00 92.75 109 LEU A N 1
ATOM 801 C CA . LEU A 1 109 ? -0.111 -15.537 3.956 1.00 92.75 109 LEU A CA 1
ATOM 802 C C . LEU A 1 109 ? 0.078 -17.000 3.527 1.00 92.75 109 LEU A C 1
ATOM 804 O O . LEU A 1 109 ? 0.950 -17.684 4.076 1.00 92.75 109 LEU A O 1
ATOM 808 N N . PRO A 1 110 ? -0.701 -17.484 2.543 1.00 89.31 110 PRO A N 1
ATOM 809 C CA . PRO A 1 110 ? -0.439 -18.772 1.923 1.00 89.31 110 PRO A CA 1
ATOM 810 C C . PRO A 1 110 ? 1.007 -18.838 1.413 1.00 89.31 110 PRO A C 1
ATOM 812 O O . PRO A 1 110 ? 1.531 -17.825 0.935 1.00 89.31 110 PRO A O 1
ATOM 815 N N . PRO A 1 111 ? 1.664 -20.006 1.495 1.00 88.06 111 PRO A N 1
ATOM 816 C CA . PRO A 1 111 ? 2.978 -20.169 0.900 1.00 88.06 111 PRO A CA 1
ATOM 817 C C . PRO A 1 111 ? 2.890 -19.856 -0.594 1.00 88.06 111 PRO A C 1
ATOM 819 O O . PRO A 1 111 ? 2.002 -20.349 -1.291 1.00 88.06 111 PRO A O 1
ATOM 822 N N . LEU A 1 112 ? 3.810 -19.021 -1.072 1.00 85.81 112 LEU A N 1
ATOM 823 C CA . LEU A 1 112 ? 3.934 -18.759 -2.498 1.00 85.81 112 LEU A CA 1
ATOM 824 C C . LEU A 1 112 ? 4.354 -20.045 -3.209 1.00 85.81 112 LEU A C 1
ATOM 826 O O . LEU A 1 112 ? 5.136 -20.839 -2.672 1.00 85.81 112 LEU A O 1
ATOM 830 N N . GLU A 1 113 ? 3.855 -20.230 -4.429 1.00 87.69 113 GLU A N 1
ATOM 831 C CA . GLU A 1 113 ? 4.386 -21.261 -5.309 1.00 87.69 113 GLU A CA 1
ATOM 832 C C . GLU A 1 113 ? 5.893 -21.047 -5.463 1.00 87.69 113 GLU A C 1
ATOM 834 O O . GLU A 1 113 ? 6.377 -19.925 -5.654 1.00 87.69 113 GLU A O 1
ATOM 839 N N . ARG A 1 114 ? 6.657 -22.131 -5.320 1.00 83.31 114 ARG A N 1
ATOM 840 C CA . ARG A 1 114 ? 8.104 -22.055 -5.472 1.00 83.31 114 ARG A CA 1
ATOM 841 C C . ARG A 1 114 ? 8.404 -21.711 -6.924 1.00 83.31 114 ARG A C 1
ATOM 843 O O . ARG A 1 114 ? 7.970 -22.426 -7.822 1.00 83.31 114 ARG A O 1
ATOM 850 N N . TRP A 1 115 ? 9.199 -20.665 -7.136 1.00 79.56 115 TRP A N 1
ATOM 851 C CA . TRP A 1 115 ? 9.702 -20.360 -8.468 1.00 79.56 115 TRP A CA 1
ATOM 852 C C . TRP A 1 115 ? 10.416 -21.591 -9.042 1.00 79.56 115 TRP A C 1
ATOM 854 O O . TRP A 1 115 ? 11.145 -22.259 -8.295 1.00 79.56 115 TRP A O 1
ATOM 864 N N . PRO A 1 116 ? 10.240 -21.918 -10.333 1.00 76.00 116 PRO A N 1
ATOM 865 C CA . PRO A 1 116 ? 11.030 -22.974 -10.942 1.00 76.00 116 PRO A CA 1
ATOM 866 C C . PRO A 1 116 ? 12.522 -22.689 -10.707 1.00 76.00 116 PRO A C 1
ATOM 868 O O . PRO A 1 116 ? 12.933 -21.521 -10.722 1.00 76.00 116 PRO A O 1
ATOM 871 N N . PRO A 1 117 ? 13.348 -23.723 -10.466 1.00 73.88 117 PRO A N 1
ATOM 872 C CA . PRO A 1 117 ? 14.786 -23.522 -10.392 1.00 73.88 117 PRO A CA 1
ATOM 873 C C . PRO A 1 117 ? 15.247 -22.819 -11.669 1.00 73.88 117 PRO A C 1
ATOM 875 O O . PRO A 1 117 ? 14.729 -23.098 -12.753 1.00 73.88 117 PRO A O 1
ATOM 878 N N . ALA A 1 118 ? 16.202 -21.896 -11.541 1.00 74.12 118 ALA A N 1
ATOM 879 C CA . ALA A 1 118 ? 16.855 -21.308 -12.702 1.00 74.12 118 ALA A CA 1
ATOM 880 C C . ALA A 1 118 ? 17.494 -22.452 -13.505 1.00 74.12 118 ALA A C 1
ATOM 882 O O . ALA A 1 118 ? 18.509 -23.009 -13.096 1.00 74.12 118 ALA A O 1
ATOM 883 N N . GLY A 1 119 ? 16.828 -22.874 -14.576 1.00 69.12 119 GLY A N 1
ATOM 884 C CA . GLY A 1 119 ? 17.253 -23.984 -15.419 1.00 69.12 119 GLY A CA 1
ATOM 885 C C . GLY A 1 119 ? 17.866 -23.492 -16.722 1.00 69.12 119 GLY A C 1
ATOM 886 O O . GLY A 1 119 ? 17.687 -22.338 -17.109 1.00 69.12 119 GLY A O 1
ATOM 887 N N . ASP A 1 120 ? 18.501 -24.405 -17.454 1.00 69.38 120 ASP A N 1
ATOM 888 C CA . ASP A 1 120 ? 18.961 -24.194 -18.835 1.00 69.38 120 ASP A CA 1
ATOM 889 C C . ASP A 1 120 ? 17.805 -24.218 -19.854 1.00 69.38 120 ASP A C 1
ATOM 891 O O . ASP A 1 120 ? 17.956 -24.673 -20.988 1.00 69.38 120 ASP A O 1
ATOM 895 N N . GLY A 1 121 ? 16.627 -23.734 -19.451 1.00 72.88 121 GLY A N 1
ATOM 896 C CA . GLY A 1 121 ? 15.504 -23.558 -20.358 1.00 72.88 121 GLY A CA 1
ATOM 897 C C . GLY A 1 121 ? 15.872 -22.619 -21.515 1.00 72.88 121 GLY A C 1
ATOM 898 O O . GLY A 1 121 ? 16.812 -21.825 -21.412 1.00 72.88 121 GLY A O 1
ATOM 899 N N . PRO A 1 122 ? 15.121 -22.661 -22.626 1.00 77.81 122 PRO A N 1
ATOM 900 C CA . PRO A 1 122 ? 15.418 -21.843 -23.804 1.00 77.81 122 PRO A CA 1
ATOM 901 C C . PRO A 1 122 ? 15.333 -20.330 -23.529 1.00 77.81 122 PRO A C 1
ATOM 903 O O . PRO A 1 122 ? 15.874 -19.536 -24.292 1.00 77.81 122 PRO A O 1
ATOM 906 N N . VAL A 1 123 ? 14.681 -19.922 -22.434 1.00 77.50 123 VAL A N 1
ATOM 907 C CA . VAL A 1 123 ? 14.570 -18.527 -21.998 1.00 77.50 123 VAL A CA 1
ATOM 908 C C . VAL A 1 123 ? 15.573 -18.259 -20.879 1.00 77.50 123 VAL A C 1
ATOM 910 O O . VAL A 1 123 ? 15.470 -18.829 -19.794 1.00 77.50 123 VAL A O 1
ATOM 913 N N . ARG A 1 124 ? 16.519 -17.348 -21.128 1.00 73.81 124 ARG A N 1
ATOM 914 C CA . ARG A 1 124 ? 17.471 -16.853 -20.125 1.00 73.81 124 ARG A CA 1
ATOM 915 C C . ARG A 1 124 ? 17.174 -15.395 -19.804 1.00 73.81 124 ARG A C 1
ATOM 917 O O . ARG A 1 124 ? 17.107 -14.560 -20.702 1.00 73.81 124 ARG A O 1
ATOM 924 N N . PHE A 1 125 ? 17.045 -15.076 -18.520 1.00 76.88 125 PHE A N 1
ATOM 925 C CA . PHE A 1 125 ? 16.992 -13.689 -18.068 1.00 76.88 125 PHE A CA 1
ATOM 926 C C . PHE A 1 125 ? 18.415 -13.135 -17.989 1.00 76.88 125 PHE A C 1
ATOM 928 O O . PHE A 1 125 ? 19.249 -13.654 -17.251 1.00 76.88 125 PHE A O 1
ATOM 935 N N . VAL A 1 126 ? 18.694 -12.074 -18.744 1.00 77.88 126 VAL A N 1
ATOM 936 C CA . VAL A 1 126 ? 19.971 -11.353 -18.685 1.00 77.88 126 VAL A CA 1
ATOM 937 C C . VAL A 1 126 ? 19.729 -10.013 -18.006 1.00 77.88 126 VAL A C 1
ATOM 939 O O . VAL A 1 126 ? 18.909 -9.217 -18.460 1.00 77.88 126 VAL A O 1
ATOM 942 N N . ARG A 1 127 ? 20.448 -9.745 -16.912 1.00 80.31 127 ARG A N 1
ATOM 943 C CA . ARG A 1 127 ? 20.393 -8.438 -16.251 1.00 80.31 127 ARG A CA 1
ATOM 944 C C . ARG A 1 127 ? 21.106 -7.405 -17.120 1.00 80.31 127 ARG A C 1
ATOM 946 O O . ARG A 1 127 ? 22.307 -7.519 -17.352 1.00 80.31 127 ARG A O 1
ATOM 953 N N . ARG A 1 128 ? 20.383 -6.366 -17.536 1.00 80.81 128 ARG A N 1
ATOM 954 C CA . ARG A 1 128 ? 20.939 -5.187 -18.210 1.00 80.81 128 ARG A CA 1
ATOM 955 C C . ARG A 1 128 ? 20.732 -3.960 -17.334 1.00 80.81 128 ARG A C 1
ATOM 957 O O . ARG A 1 128 ? 19.607 -3.674 -16.943 1.00 80.81 128 ARG A O 1
ATOM 964 N N . ALA A 1 129 ? 21.811 -3.253 -17.014 1.00 78.88 129 ALA A N 1
ATOM 965 C CA . ALA A 1 129 ? 21.711 -1.961 -16.348 1.00 78.88 129 ALA A CA 1
ATOM 966 C C . ALA A 1 129 ? 21.363 -0.884 -17.385 1.00 78.88 129 ALA A C 1
ATOM 968 O O . ALA A 1 129 ? 22.015 -0.811 -18.427 1.00 78.88 129 ALA A O 1
ATOM 969 N N . ILE A 1 130 ? 20.345 -0.073 -17.099 1.00 76.50 130 ILE A N 1
ATOM 970 C CA . ILE A 1 130 ? 19.967 1.092 -17.903 1.00 76.50 130 ILE A CA 1
ATOM 971 C C . ILE A 1 130 ? 20.300 2.327 -17.059 1.00 76.50 130 ILE A C 1
ATOM 973 O O . ILE A 1 130 ? 19.618 2.562 -16.061 1.00 76.50 130 ILE A O 1
ATOM 977 N N . PRO A 1 131 ? 21.379 3.062 -17.374 1.00 72.75 131 PRO A N 1
ATOM 978 C CA . PRO A 1 131 ? 21.732 4.264 -16.635 1.00 72.75 131 PRO A CA 1
ATOM 979 C C . PRO A 1 131 ? 20.814 5.425 -17.030 1.00 72.75 131 PRO A C 1
ATOM 981 O O . PRO A 1 131 ? 20.552 5.647 -18.211 1.00 72.75 131 PRO A O 1
ATOM 984 N N . PHE A 1 132 ? 20.389 6.209 -16.044 1.00 72.62 132 PHE A N 1
ATOM 985 C CA . PHE A 1 132 ? 19.669 7.461 -16.252 1.00 72.62 132 PHE A CA 1
ATOM 986 C C . PHE A 1 132 ? 20.620 8.613 -15.929 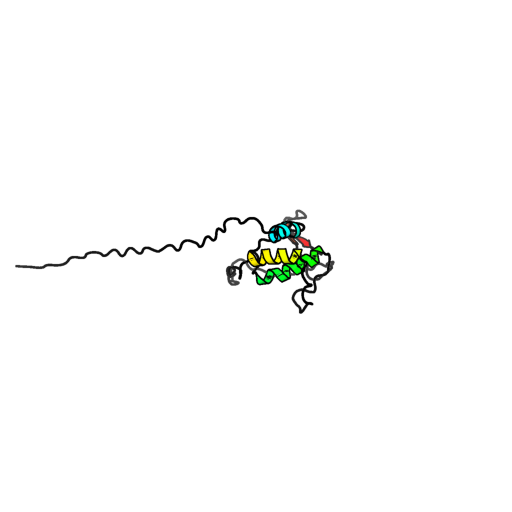1.00 72.62 132 PHE A C 1
ATOM 988 O O . PHE A 1 132 ? 20.864 8.902 -14.760 1.00 72.62 132 PHE A O 1
ATOM 995 N N . LYS A 1 133 ? 21.207 9.234 -16.962 1.00 75.00 133 LYS A N 1
ATOM 996 C CA . LYS A 1 133 ? 22.253 10.264 -16.794 1.00 75.00 133 LYS A CA 1
ATOM 997 C C . LYS A 1 133 ? 21.805 11.456 -15.929 1.00 75.00 133 LYS A C 1
ATOM 999 O O . LYS A 1 133 ? 22.632 12.029 -15.235 1.00 75.00 133 LYS A O 1
ATOM 1004 N N . ASP A 1 134 ? 20.507 11.767 -15.953 1.00 74.12 134 ASP A N 1
ATOM 1005 C CA . ASP A 1 134 ? 19.902 12.915 -15.268 1.00 74.12 134 ASP A CA 1
ATOM 1006 C C . ASP A 1 134 ? 19.003 12.485 -14.090 1.00 74.12 134 ASP A C 1
ATOM 1008 O O . ASP A 1 134 ? 18.186 13.274 -13.619 1.00 74.12 134 ASP 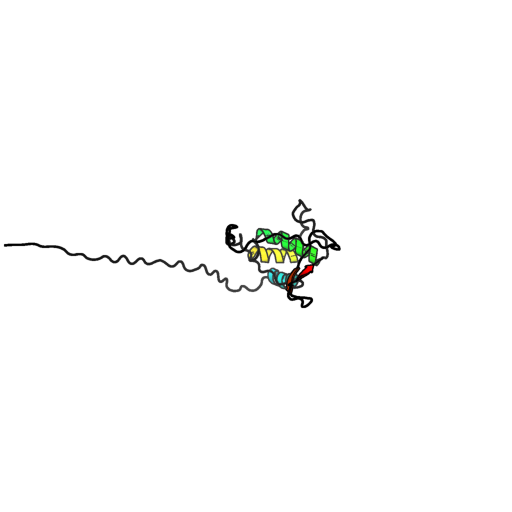A O 1
ATOM 1012 N N . ALA A 1 135 ? 19.088 11.229 -13.628 1.00 70.19 135 ALA A N 1
ATOM 1013 C CA . ALA A 1 135 ? 18.250 10.783 -12.517 1.00 70.19 135 ALA A CA 1
ATOM 1014 C C . ALA A 1 135 ? 18.642 11.466 -11.203 1.00 70.19 135 ALA A C 1
ATOM 1016 O O . ALA A 1 135 ? 19.814 11.530 -10.834 1.00 70.19 135 ALA A O 1
ATOM 1017 N N . ILE A 1 136 ? 17.623 11.909 -10.463 1.00 67.88 136 ILE A N 1
ATOM 1018 C CA . ILE A 1 136 ? 17.770 12.541 -9.145 1.00 67.88 136 ILE A CA 1
ATOM 1019 C C . ILE A 1 136 ? 18.346 11.544 -8.122 1.00 67.88 136 ILE A C 1
ATOM 1021 O O . ILE A 1 136 ? 19.081 11.931 -7.216 1.00 67.88 136 ILE A O 1
ATOM 1025 N N . THR A 1 137 ? 18.045 10.250 -8.275 1.00 66.75 137 THR A N 1
ATOM 1026 C CA . THR A 1 137 ? 18.533 9.163 -7.413 1.00 66.75 137 THR A CA 1
ATOM 1027 C C . THR A 1 137 ? 18.994 7.957 -8.237 1.00 66.75 137 THR A C 1
ATOM 1029 O O . THR A 1 137 ? 18.410 7.702 -9.290 1.00 66.75 137 THR A O 1
ATOM 1032 N N . PRO A 1 138 ? 19.973 7.168 -7.757 1.00 67.19 138 PRO A N 1
ATOM 1033 C CA . PRO A 1 138 ? 20.497 6.017 -8.496 1.00 67.19 138 PRO A CA 1
ATOM 1034 C C . PRO A 1 138 ? 19.475 4.887 -8.706 1.00 67.19 138 PRO A C 1
ATOM 1036 O O . PRO A 1 138 ? 19.570 4.156 -9.692 1.00 67.19 138 PRO A O 1
ATOM 1039 N N . GLU A 1 139 ? 18.482 4.743 -7.825 1.00 71.00 139 GLU A N 1
ATOM 1040 C CA . GLU A 1 139 ? 17.388 3.782 -7.980 1.00 71.00 139 GLU A CA 1
ATOM 1041 C C . GLU A 1 139 ? 16.112 4.491 -8.458 1.00 71.00 139 GLU A C 1
ATOM 1043 O O . GLU A 1 139 ? 15.591 5.315 -7.713 1.00 71.00 139 GLU A O 1
ATOM 1048 N N . PRO A 1 140 ? 15.547 4.183 -9.635 1.00 71.56 140 PRO A N 1
ATOM 1049 C CA . PRO A 1 140 ? 14.279 4.780 -10.055 1.00 71.56 140 PRO A CA 1
ATOM 1050 C C . PRO A 1 140 ? 13.107 4.246 -9.209 1.00 71.56 140 PRO A C 1
ATOM 1052 O O . PRO A 1 140 ? 13.069 3.059 -8.865 1.00 71.56 140 PRO A O 1
ATOM 1055 N N . ALA A 1 141 ? 12.122 5.091 -8.890 1.00 78.06 141 ALA A N 1
ATOM 1056 C CA . ALA A 1 141 ? 10.891 4.690 -8.208 1.00 78.06 141 ALA A CA 1
ATOM 1057 C C . ALA A 1 141 ? 9.799 4.392 -9.245 1.00 78.06 141 AL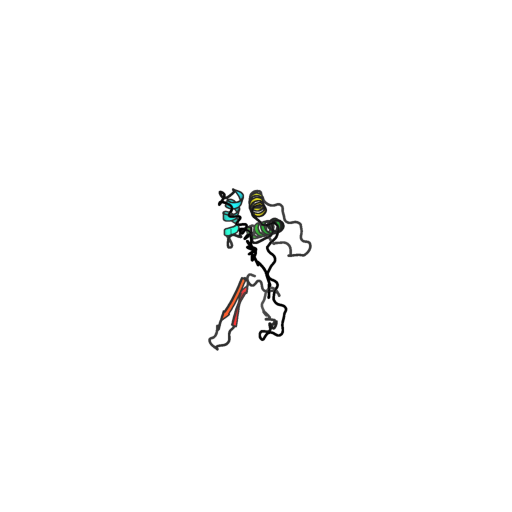A A C 1
ATOM 1059 O O . ALA A 1 141 ? 8.885 5.176 -9.466 1.00 78.06 141 ALA A O 1
ATOM 1060 N N . VAL A 1 142 ? 9.911 3.251 -9.925 1.00 82.81 142 VAL A N 1
ATOM 1061 C CA . VAL A 1 142 ? 9.081 2.962 -11.102 1.00 82.81 142 VAL A CA 1
ATOM 1062 C C . VAL A 1 142 ? 7.660 2.518 -10.721 1.00 82.81 142 VAL A C 1
ATOM 1064 O O . VAL A 1 142 ? 7.474 1.444 -10.152 1.00 82.81 142 VAL A O 1
ATOM 1067 N N . ALA A 1 143 ? 6.648 3.303 -11.104 1.00 84.62 143 ALA A N 1
ATOM 1068 C CA . ALA A 1 143 ? 5.221 2.9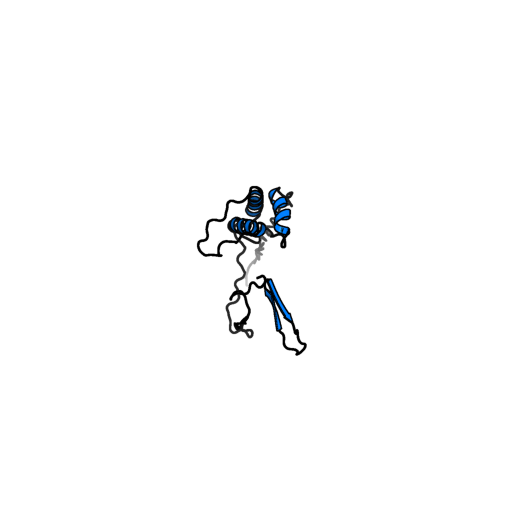69 -10.964 1.00 84.62 143 ALA A CA 1
ATOM 1069 C C . ALA A 1 143 ? 4.710 2.050 -12.081 1.00 84.62 143 ALA A C 1
ATOM 1071 O O . ALA A 1 143 ? 3.787 1.254 -11.890 1.00 84.62 143 ALA A O 1
ATOM 1072 N N . ASN A 1 144 ? 5.248 2.217 -13.289 1.00 87.75 144 ASN A N 1
ATOM 1073 C CA . ASN A 1 144 ? 4.781 1.510 -14.473 1.00 87.75 144 ASN A CA 1
ATOM 1074 C C . ASN A 1 144 ? 5.904 1.354 -15.494 1.00 87.75 144 ASN A C 1
ATOM 1076 O O . ASN A 1 144 ? 6.716 2.261 -15.659 1.00 87.75 144 ASN A O 1
ATOM 1080 N N . VAL A 1 145 ? 5.906 0.223 -16.199 1.00 89.38 145 VAL A N 1
ATOM 1081 C CA . VAL A 1 145 ? 6.778 -0.019 -17.348 1.00 89.38 145 VAL A CA 1
ATOM 1082 C C . VAL A 1 145 ? 5.917 -0.463 -18.520 1.00 89.38 145 VAL A C 1
ATOM 1084 O O . VAL A 1 145 ? 5.082 -1.359 -18.375 1.00 89.38 145 VAL A O 1
ATOM 1087 N N . LYS A 1 146 ? 6.145 0.138 -19.686 1.00 93.19 146 LYS A N 1
ATOM 1088 C CA . LYS A 1 146 ? 5.612 -0.320 -20.966 1.00 93.19 146 LYS A CA 1
ATOM 1089 C C . LYS A 1 146 ? 6.746 -0.563 -21.944 1.00 93.19 146 LYS A C 1
ATOM 1091 O O . LYS A 1 146 ? 7.785 0.088 -21.884 1.00 93.19 146 LYS A O 1
ATOM 1096 N N . ILE A 1 147 ? 6.501 -1.502 -22.843 1.00 92.62 147 ILE A N 1
ATOM 1097 C CA . ILE A 1 147 ? 7.337 -1.749 -24.007 1.00 92.62 147 ILE A CA 1
ATOM 1098 C C . ILE A 1 147 ? 6.533 -1.260 -25.209 1.00 92.62 147 ILE A C 1
ATOM 1100 O O . ILE A 1 147 ? 5.398 -1.705 -25.396 1.00 92.62 147 ILE A O 1
ATOM 1104 N N . ALA A 1 148 ? 7.078 -0.310 -25.959 1.00 93.75 148 ALA A N 1
ATOM 1105 C CA . ALA A 1 148 ? 6.423 0.288 -27.118 1.00 93.75 148 ALA A CA 1
ATOM 1106 C C . ALA A 1 148 ? 7.479 0.756 -28.121 1.00 93.75 148 ALA A C 1
ATOM 1108 O O . ALA A 1 148 ? 8.557 1.153 -27.705 1.00 93.75 148 ALA A O 1
ATOM 1109 N N . ASP A 1 149 ? 7.149 0.709 -29.407 1.00 95.50 149 ASP A N 1
ATOM 1110 C CA . ASP A 1 149 ? 7.921 1.357 -30.470 1.00 95.50 149 ASP A CA 1
ATOM 1111 C C . ASP A 1 149 ? 7.488 2.831 -30.523 1.00 95.50 149 ASP A C 1
ATOM 1113 O O . ASP A 1 149 ? 6.349 3.137 -30.898 1.00 95.50 149 ASP A O 1
ATOM 1117 N N . LEU A 1 150 ? 8.330 3.720 -29.993 1.00 94.19 150 LEU A N 1
ATOM 1118 C CA . LEU A 1 150 ? 8.002 5.136 -29.806 1.00 94.19 150 LEU A CA 1
ATOM 1119 C C . LEU A 1 150 ? 8.401 5.999 -31.005 1.00 94.19 150 LEU A C 1
ATOM 1121 O O . LEU A 1 150 ? 7.845 7.091 -31.156 1.00 94.19 150 LEU A O 1
ATOM 1125 N N . ASP A 1 151 ? 9.339 5.538 -31.831 1.00 95.38 151 ASP A N 1
ATOM 1126 C CA . ASP A 1 151 ? 9.850 6.280 -32.988 1.00 95.38 151 ASP A CA 1
ATOM 1127 C C . ASP A 1 151 ? 9.499 5.649 -34.349 1.00 95.38 151 ASP A C 1
ATOM 1129 O O . ASP A 1 151 ? 9.673 6.294 -35.387 1.00 95.38 151 ASP A O 1
ATOM 1133 N N . GLY A 1 152 ? 8.899 4.459 -34.353 1.00 95.44 152 GLY A N 1
ATOM 1134 C CA . GLY A 1 152 ? 8.417 3.762 -35.541 1.00 95.44 152 GLY A CA 1
ATOM 1135 C C . GLY A 1 152 ? 9.502 2.992 -36.292 1.00 95.44 152 GLY A C 1
ATOM 1136 O O . GLY A 1 152 ? 9.283 2.639 -37.456 1.00 95.44 152 GLY A O 1
ATOM 1137 N N . ASP A 1 153 ? 10.669 2.757 -35.684 1.00 96.62 153 ASP A N 1
ATOM 1138 C CA . ASP A 1 153 ? 11.781 2.037 -36.316 1.00 96.62 153 ASP A CA 1
ATOM 1139 C C . ASP A 1 153 ? 11.649 0.498 -36.229 1.00 96.62 153 ASP A C 1
ATOM 1141 O O . ASP A 1 153 ? 12.458 -0.244 -36.803 1.00 96.62 153 ASP A O 1
ATOM 1145 N N . GLY A 1 154 ? 10.600 0.004 -35.560 1.00 94.69 154 GLY A N 1
ATOM 1146 C CA . GLY A 1 154 ? 10.331 -1.418 -35.353 1.00 94.69 154 GLY A CA 1
ATOM 1147 C C . GLY A 1 154 ? 11.135 -2.049 -34.213 1.00 94.69 154 GLY A C 1
ATOM 1148 O O . GLY A 1 154 ? 11.045 -3.266 -34.002 1.00 94.69 154 GLY A O 1
ATOM 1149 N N . ARG A 1 155 ? 11.922 -1.268 -33.466 1.00 94.25 155 ARG A N 1
ATOM 1150 C CA . ARG A 1 155 ? 12.634 -1.691 -32.259 1.00 94.25 155 ARG A CA 1
ATOM 1151 C C . ARG A 1 155 ? 11.864 -1.162 -31.045 1.00 94.25 155 ARG A C 1
ATOM 1153 O O . ARG A 1 155 ? 11.364 -0.053 -31.056 1.00 94.25 155 ARG A O 1
ATOM 1160 N N . PRO A 1 156 ? 11.685 -1.981 -29.998 1.00 92.12 156 PRO A N 1
ATOM 1161 C CA . PRO A 1 156 ? 10.916 -1.544 -28.844 1.00 92.12 156 PRO A CA 1
ATOM 1162 C C . PRO A 1 156 ? 11.761 -0.744 -27.842 1.00 92.12 156 PRO A C 1
ATOM 1164 O O . PRO A 1 156 ? 12.809 -1.215 -27.381 1.00 92.12 156 PRO A O 1
ATOM 1167 N N . GLU A 1 157 ? 11.220 0.380 -27.377 1.00 91.12 157 GLU A N 1
ATOM 1168 C CA . GLU A 1 157 ? 11.727 1.164 -26.253 1.00 91.12 157 GLU A CA 1
ATOM 1169 C C . GLU A 1 157 ? 11.059 0.758 -24.935 1.00 91.12 157 GLU A C 1
ATOM 1171 O O . GLU A 1 157 ? 9.965 0.185 -24.878 1.00 91.12 157 GLU A O 1
ATOM 1176 N N . ILE A 1 158 ? 11.732 1.101 -23.835 1.00 89.12 158 ILE A N 1
ATOM 1177 C CA . ILE A 1 158 ? 11.203 0.968 -22.480 1.00 89.12 158 ILE A CA 1
ATOM 1178 C C . ILE A 1 158 ? 10.704 2.338 -22.029 1.00 89.12 158 ILE A C 1
ATOM 1180 O O . ILE A 1 158 ? 11.495 3.249 -21.788 1.00 89.12 158 ILE A O 1
ATOM 1184 N N . LEU A 1 159 ? 9.392 2.461 -21.852 1.00 88.31 159 LEU A N 1
ATOM 1185 C CA . LEU A 1 159 ? 8.767 3.601 -21.193 1.00 88.31 159 LEU A CA 1
ATOM 1186 C C . LEU A 1 159 ? 8.600 3.275 -19.708 1.00 88.31 159 LEU A C 1
ATOM 1188 O O . LEU A 1 159 ? 7.827 2.384 -19.359 1.00 88.31 159 LEU A O 1
ATOM 1192 N N . ALA A 1 160 ? 9.294 4.001 -18.836 1.00 85.56 160 ALA A N 1
ATOM 1193 C CA . ALA A 1 160 ? 9.159 3.875 -17.387 1.00 85.56 160 ALA A CA 1
ATOM 1194 C C . ALA A 1 160 ? 8.540 5.148 -16.792 1.00 85.56 160 ALA A C 1
ATOM 1196 O O . ALA A 1 160 ? 8.982 6.253 -17.097 1.00 85.56 160 ALA A O 1
ATOM 1197 N N . CYS A 1 161 ? 7.529 4.995 -15.937 1.00 84.31 161 CYS A N 1
ATOM 1198 C CA . CYS A 1 161 ? 6.978 6.090 -15.140 1.00 84.31 161 CYS A CA 1
ATOM 1199 C C . CYS A 1 161 ? 7.700 6.129 -13.795 1.00 84.31 161 CYS A C 1
ATOM 1201 O O . CYS A 1 161 ? 7.470 5.248 -12.964 1.00 84.31 161 CYS A O 1
ATOM 1203 N N . ASP A 1 162 ? 8.558 7.125 -13.591 1.00 79.50 162 ASP A N 1
ATOM 1204 C CA . ASP A 1 162 ? 9.176 7.384 -12.290 1.00 79.50 162 ASP A CA 1
ATOM 1205 C C . ASP A 1 162 ? 8.190 8.114 -11.359 1.00 79.50 162 ASP A C 1
ATOM 1207 O O . ASP A 1 162 ? 7.292 8.823 -11.819 1.00 79.50 162 ASP A O 1
ATOM 1211 N N . MET A 1 163 ? 8.324 7.890 -10.055 1.00 74.00 163 MET A N 1
ATOM 1212 C CA . MET A 1 163 ? 7.488 8.459 -8.991 1.00 74.00 163 MET A CA 1
ATOM 1213 C C . MET A 1 163 ? 8.264 9.437 -8.095 1.00 74.00 163 MET A C 1
ATOM 1215 O O . MET A 1 163 ? 7.798 9.748 -6.996 1.00 74.00 163 MET A O 1
ATOM 1219 N N . ARG A 1 164 ? 9.455 9.873 -8.514 1.00 65.56 164 ARG A N 1
ATOM 1220 C CA . ARG A 1 164 ? 10.284 10.852 -7.799 1.00 65.56 164 ARG A CA 1
ATOM 1221 C C . ARG A 1 164 ? 10.402 12.166 -8.549 1.00 65.56 164 ARG A C 1
ATOM 1223 O O . ARG A 1 164 ? 10.417 12.135 -9.797 1.00 65.56 164 ARG A O 1
#

Radius of gyration: 29.29 Å; chains: 1; bounding box: 44×108×54 Å

pLDDT: mean 79.37, std 17.18, range [37.25, 98.12]

Sequence (164 aa):
MRITAALAAVGLVLAWQARATPPLTWAAARAKPSPGEKLARLKCATCHKFPAPDILPRAAWRSEIAKMAMISAGTAIPQWGAGGAPPPPLSTDDQAILEYYERAAPLALPPLERWPPAGDGPVRFVRRAIPFKDAITPEPAVANVKIADLDGDGRPEILACDMR

Secondary structure (DSSP, 8-state):
--------------------PPP-------PPPPHHHHHHHHHHTSSSPPPPGGGS-GGGHHHHHHHHHHHHTTPPPP-TTS---PPPPPPHHHHHHHHHHHHHS-SSPPPPPPPPP----S----------TT-SSSS--EEEEEEE-SSSSSPPEEEEEE--